Protein AF-A0A9N9AF63-F1 (afdb_monomer_lite)

Organism: NCBI:txid144538

Secondary structure (DSSP, 8-state):
--------S----------SSPEEGGGGHHHHHHHTTS-GGG--HHHHHHHHHHHTT---EE-SGGGHHHHHHHHHHHHHHHHHHTT-HHHHHHH---------TT---GGG-GGGS-SSPPP----S-----

Radius of gyration: 18.58 Å; chains: 1; bounding box: 41×54×45 Å

Structure (mmCIF, N/CA/C/O backbone):
data_AF-A0A9N9AF63-F1
#
_entry.id   AF-A0A9N9AF63-F1
#
loop_
_atom_site.group_PDB
_atom_site.id
_atom_site.type_symbol
_atom_site.label_atom_id
_atom_site.label_alt_id
_atom_site.label_comp_id
_atom_site.label_asym_id
_atom_site.label_entity_id
_atom_site.label_seq_id
_atom_site.pdbx_PDB_ins_code
_atom_site.Cartn_x
_atom_site.Cartn_y
_atom_site.Cartn_z
_atom_site.occupancy
_atom_site.B_iso_or_equiv
_atom_site.auth_seq_id
_atom_site.auth_comp_id
_atom_site.auth_asym_id
_atom_site.auth_atom_id
_atom_site.pdbx_PDB_model_num
ATOM 1 N N . MET A 1 1 ? 7.491 -43.388 -21.366 1.00 38.06 1 MET A N 1
ATOM 2 C CA . MET A 1 1 ? 7.871 -42.071 -21.903 1.00 38.06 1 MET A CA 1
ATOM 3 C C . MET A 1 1 ? 7.169 -41.080 -21.007 1.00 38.06 1 MET A C 1
ATOM 5 O O . MET A 1 1 ? 5.951 -40.981 -21.069 1.00 38.06 1 MET A O 1
ATOM 9 N N . GLU A 1 2 ? 7.911 -40.558 -20.037 1.00 39.69 2 GLU A N 1
ATOM 10 C CA . GLU A 1 2 ? 7.418 -39.566 -19.084 1.00 39.69 2 GLU A CA 1
ATOM 11 C C . GLU A 1 2 ? 7.128 -38.289 -19.874 1.00 39.69 2 GLU A C 1
ATOM 13 O O . GLU A 1 2 ? 7.981 -37.825 -20.629 1.00 39.69 2 GLU A O 1
ATOM 18 N N . LEU A 1 3 ? 5.888 -37.807 -19.796 1.00 38.69 3 LEU A N 1
ATOM 19 C CA . LEU A 1 3 ? 5.495 -36.541 -20.398 1.00 38.69 3 LEU A CA 1
ATOM 20 C C . LEU A 1 3 ? 5.889 -35.452 -19.401 1.00 38.69 3 LEU A C 1
ATOM 22 O O . LEU A 1 3 ? 5.273 -35.314 -18.343 1.00 38.69 3 LEU A O 1
ATOM 26 N N . GLU A 1 4 ? 6.972 -34.751 -19.720 1.00 47.31 4 GLU A N 1
ATOM 27 C CA . GLU A 1 4 ? 7.387 -33.533 -19.033 1.00 47.31 4 GLU A CA 1
ATOM 28 C C . GLU A 1 4 ? 6.222 -32.535 -19.061 1.00 47.31 4 GLU A C 1
ATOM 30 O O . GLU A 1 4 ? 5.642 -32.263 -20.115 1.00 47.31 4 GLU A O 1
ATOM 35 N N . HIS A 1 5 ? 5.838 -32.047 -17.881 1.00 49.53 5 HIS A N 1
ATOM 36 C CA . HIS A 1 5 ? 4.821 -31.011 -17.757 1.00 49.53 5 HIS A CA 1
ATOM 37 C C . HIS A 1 5 ? 5.445 -29.697 -18.245 1.00 49.53 5 HIS A C 1
ATOM 39 O O . HIS A 1 5 ? 6.545 -29.369 -17.792 1.00 49.53 5 HIS A O 1
ATOM 45 N N . PRO A 1 6 ? 4.804 -28.957 -19.163 1.00 43.97 6 PRO A N 1
ATOM 46 C CA . PRO A 1 6 ? 5.273 -27.631 -19.522 1.00 43.97 6 PRO A CA 1
ATOM 47 C C . PRO A 1 6 ? 5.061 -26.723 -18.310 1.00 43.97 6 PRO A C 1
ATOM 49 O O . PRO A 1 6 ? 3.926 -26.438 -17.958 1.00 43.97 6 PRO A O 1
ATOM 52 N N . ASP A 1 7 ? 6.158 -26.336 -17.663 1.00 48.19 7 ASP A N 1
ATOM 53 C CA . ASP A 1 7 ? 6.201 -25.260 -16.676 1.00 48.19 7 ASP A CA 1
ATOM 54 C C . ASP A 1 7 ? 5.858 -23.951 -17.400 1.00 48.19 7 ASP A C 1
ATOM 56 O O . ASP A 1 7 ? 6.675 -23.358 -18.109 1.00 48.19 7 ASP A O 1
ATOM 60 N N . ASP A 1 8 ? 4.594 -23.564 -17.292 1.00 51.34 8 ASP A N 1
ATOM 61 C CA . ASP A 1 8 ? 3.985 -22.353 -17.826 1.00 51.34 8 ASP A CA 1
ATOM 62 C C . ASP A 1 8 ? 4.440 -21.074 -17.092 1.00 51.34 8 ASP A C 1
ATOM 64 O O . ASP A 1 8 ? 4.004 -19.971 -17.426 1.00 51.34 8 ASP A O 1
ATOM 68 N N . GLY A 1 9 ? 5.417 -21.188 -16.183 1.00 47.34 9 GLY A N 1
ATOM 69 C CA . GLY A 1 9 ? 6.433 -20.163 -15.952 1.00 47.34 9 GLY A CA 1
ATOM 70 C C . GLY A 1 9 ? 5.983 -18.887 -15.242 1.00 47.34 9 GLY A C 1
ATOM 71 O O . GLY A 1 9 ? 6.801 -17.982 -15.091 1.00 47.34 9 GLY A O 1
ATOM 72 N N . ILE A 1 10 ? 4.733 -18.794 -14.779 1.00 45.78 10 ILE A N 1
ATOM 73 C CA . ILE A 1 10 ? 4.298 -17.788 -13.798 1.00 45.78 10 ILE A CA 1
ATOM 74 C C . ILE A 1 10 ? 3.380 -18.468 -12.782 1.00 45.78 10 ILE A C 1
ATOM 76 O O . ILE A 1 10 ? 2.158 -18.316 -12.788 1.00 45.78 10 ILE A O 1
ATOM 80 N N . ASP A 1 11 ? 3.998 -19.233 -11.888 1.00 47.16 11 ASP A N 1
ATOM 81 C CA . ASP A 1 11 ? 3.362 -19.755 -10.683 1.00 47.16 11 ASP A CA 1
ATOM 82 C C . ASP A 1 11 ? 3.203 -18.588 -9.688 1.00 47.16 11 ASP A C 1
ATOM 84 O O . ASP A 1 11 ? 4.031 -18.366 -8.801 1.00 47.16 11 ASP A O 1
ATOM 88 N N . THR A 1 12 ? 2.182 -17.743 -9.885 1.00 54.09 12 THR A N 1
ATOM 89 C CA . THR A 1 12 ? 1.860 -16.657 -8.941 1.00 54.09 12 THR A CA 1
ATOM 90 C C . THR A 1 12 ? 1.225 -17.269 -7.696 1.00 54.09 12 THR A C 1
ATOM 92 O O . THR A 1 12 ? 0.009 -17.294 -7.510 1.00 54.09 12 THR A O 1
ATOM 95 N N . PHE A 1 13 ? 2.078 -17.818 -6.836 1.00 64.62 13 PHE A N 1
ATOM 96 C CA . PHE A 1 13 ? 1.660 -18.504 -5.627 1.00 64.62 13 PHE A CA 1
ATOM 97 C C . PHE A 1 13 ? 1.346 -17.479 -4.533 1.00 64.62 13 PHE A C 1
ATOM 99 O O . PHE A 1 13 ? 2.234 -16.925 -3.878 1.00 64.62 13 PHE A O 1
ATOM 106 N N . CYS A 1 14 ? 0.057 -17.218 -4.315 1.00 70.62 14 CYS A N 1
ATOM 107 C CA . CYS A 1 14 ? -0.372 -16.467 -3.143 1.00 70.62 14 CYS A CA 1
ATOM 108 C C . CYS A 1 14 ? -0.108 -17.308 -1.884 1.00 70.62 14 CYS A C 1
ATOM 110 O O . CYS A 1 14 ? -0.708 -18.362 -1.672 1.00 70.62 14 CYS A O 1
ATOM 112 N N . THR A 1 15 ? 0.815 -16.836 -1.050 1.00 79.12 15 THR A N 1
ATOM 113 C CA . THR A 1 15 ? 1.149 -17.421 0.259 1.00 79.12 15 THR A CA 1
ATOM 114 C C . THR A 1 15 ? 0.547 -16.620 1.414 1.00 79.12 15 THR A C 1
ATOM 116 O O . THR A 1 15 ? 0.724 -16.980 2.582 1.00 79.12 15 THR A O 1
ATOM 119 N N . ALA A 1 16 ? -0.166 -15.533 1.109 1.00 78.75 16 ALA A N 1
ATOM 120 C CA . ALA A 1 16 ? -0.778 -14.669 2.097 1.00 78.75 16 ALA A CA 1
ATOM 121 C C . ALA A 1 16 ? -1.814 -15.438 2.927 1.00 78.75 16 ALA A C 1
ATOM 123 O O . ALA A 1 16 ? -2.703 -16.111 2.407 1.00 78.75 16 ALA A O 1
ATOM 124 N N . ILE A 1 17 ? -1.716 -15.313 4.251 1.00 80.25 17 ILE A N 1
ATOM 125 C CA . ILE A 1 17 ? -2.702 -15.864 5.183 1.00 80.25 17 ILE A CA 1
ATOM 126 C C . ILE A 1 17 ? -3.738 -14.769 5.452 1.00 80.25 17 ILE A C 1
ATOM 128 O O . ILE A 1 17 ? -3.376 -13.775 6.091 1.00 80.25 17 ILE A O 1
ATOM 132 N N . PRO A 1 18 ? -5.006 -14.923 5.021 1.00 79.12 18 PRO A N 1
ATOM 133 C CA . PRO A 1 18 ? -6.006 -13.873 5.161 1.00 79.12 18 PRO A CA 1
ATOM 134 C C . PRO A 1 18 ? -6.268 -13.516 6.621 1.00 79.12 18 PRO A C 1
ATOM 136 O O . PRO A 1 18 ? -6.450 -14.385 7.481 1.00 79.12 18 PRO A O 1
ATOM 139 N N . LYS A 1 19 ? -6.355 -12.219 6.899 1.00 80.38 19 LYS A N 1
ATOM 140 C CA . LYS A 1 19 ? -6.672 -11.678 8.217 1.00 80.38 19 LYS A CA 1
ATOM 141 C C . LYS A 1 19 ? -7.909 -10.793 8.123 1.00 80.38 19 LYS A C 1
ATOM 143 O O . LYS A 1 19 ? -8.076 -10.036 7.178 1.00 80.38 19 LYS A O 1
ATOM 148 N N . LYS A 1 20 ? -8.788 -10.882 9.123 1.00 77.19 20 LYS A N 1
ATOM 149 C CA . LYS A 1 20 ? -10.091 -10.192 9.094 1.00 77.19 20 LYS A CA 1
ATOM 150 C C . LYS A 1 20 ? -10.016 -8.696 9.391 1.00 77.19 20 LYS A C 1
ATOM 152 O O . LYS A 1 20 ? -10.911 -7.963 8.997 1.00 77.19 20 LYS A O 1
ATOM 157 N N . GLU A 1 21 ? -9.007 -8.259 10.135 1.00 82.00 21 GLU A N 1
ATOM 158 C CA . GLU A 1 21 ? -8.939 -6.869 10.599 1.00 82.00 21 GLU A CA 1
ATOM 159 C C . GLU A 1 21 ? -8.187 -5.995 9.591 1.00 82.00 21 GLU A C 1
ATOM 161 O O . GLU A 1 21 ? -7.232 -6.498 8.984 1.00 82.00 21 GLU A O 1
ATOM 166 N N . PRO A 1 22 ? -8.550 -4.705 9.470 1.00 85.56 22 PRO A N 1
ATOM 167 C CA . PRO A 1 22 ? -7.763 -3.732 8.722 1.00 85.56 22 PRO A CA 1
ATOM 168 C C . PRO A 1 22 ? -6.349 -3.566 9.268 1.00 85.56 22 PRO A C 1
ATOM 170 O O . PRO A 1 22 ? -6.076 -3.834 10.439 1.00 85.56 22 PRO A O 1
ATOM 173 N N . VAL A 1 23 ? -5.477 -3.000 8.437 1.00 90.19 23 VAL A N 1
ATOM 174 C CA . VAL A 1 23 ? -4.270 -2.330 8.932 1.00 90.19 23 VAL A CA 1
ATOM 175 C C . VAL A 1 23 ? -4.644 -0.941 9.436 1.00 90.19 23 VAL A C 1
ATOM 177 O O . VAL A 1 23 ? -5.232 -0.157 8.699 1.00 90.19 23 VAL A O 1
ATOM 180 N N . GLU A 1 24 ? -4.289 -0.612 10.675 1.00 91.12 24 GLU A N 1
ATOM 181 C CA . GLU A 1 24 ? -4.393 0.760 11.180 1.00 91.12 24 GLU A CA 1
ATOM 182 C C . GLU A 1 24 ? -3.448 1.676 10.390 1.00 91.12 24 GLU A C 1
ATOM 184 O O . GLU A 1 24 ? -2.229 1.485 10.414 1.00 91.12 24 GLU A O 1
ATOM 189 N N . GLY A 1 25 ? -3.990 2.684 9.701 1.00 89.81 25 GLY A N 1
ATOM 190 C CA . GLY A 1 25 ? -3.217 3.572 8.833 1.00 89.81 25 GLY A CA 1
ATOM 191 C C . GLY A 1 25 ? -2.020 4.221 9.525 1.00 89.81 25 GLY A C 1
ATOM 192 O O . GLY A 1 25 ? -0.951 4.295 8.925 1.00 89.81 25 GLY A O 1
ATOM 193 N N . LYS A 1 26 ? -2.119 4.590 10.810 1.00 93.06 26 LYS A N 1
ATOM 194 C CA . LYS A 1 26 ? -0.996 5.189 11.560 1.00 93.06 26 LYS A CA 1
ATOM 195 C C . LYS A 1 26 ? 0.253 4.301 11.626 1.00 93.06 26 LYS A C 1
ATOM 197 O O . LYS A 1 26 ? 1.360 4.825 11.724 1.00 93.06 26 LYS A O 1
ATOM 202 N N . LEU A 1 27 ? 0.100 2.976 11.525 1.00 96.50 27 LEU A N 1
ATOM 203 C CA . LEU A 1 27 ? 1.224 2.031 11.513 1.00 96.50 27 LEU A CA 1
ATOM 204 C C . LEU A 1 27 ? 2.038 2.102 10.215 1.00 96.50 27 LEU A C 1
ATOM 206 O O . LEU A 1 27 ? 3.198 1.698 10.201 1.00 96.50 27 LEU A O 1
ATOM 210 N N . LEU A 1 28 ? 1.454 2.631 9.138 1.00 94.56 28 LEU A N 1
ATOM 211 C CA . LEU A 1 28 ? 2.101 2.754 7.832 1.00 94.56 28 LEU A CA 1
ATOM 212 C C . LEU A 1 28 ? 3.009 3.985 7.735 1.00 94.56 28 LEU A C 1
ATOM 214 O O . LEU A 1 28 ? 3.893 4.022 6.884 1.00 94.56 28 LEU A O 1
ATOM 218 N N . LEU A 1 29 ? 2.831 4.979 8.611 1.00 93.38 29 LEU A N 1
ATOM 219 C CA . LEU A 1 29 ? 3.479 6.285 8.481 1.00 93.38 29 LEU A CA 1
ATOM 220 C C . LEU A 1 29 ? 5.012 6.205 8.501 1.00 93.38 29 LEU A C 1
ATOM 222 O O . LEU A 1 29 ? 5.672 6.731 7.608 1.00 93.38 29 LEU A O 1
ATOM 226 N N . GLU A 1 30 ? 5.590 5.538 9.499 1.00 95.62 30 GLU A N 1
ATOM 227 C CA . GLU A 1 30 ? 7.047 5.404 9.617 1.00 95.62 30 GLU A CA 1
ATOM 228 C C . GLU A 1 30 ? 7.667 4.506 8.528 1.00 95.62 30 GLU A C 1
ATOM 230 O O . GLU A 1 30 ? 8.655 4.926 7.918 1.00 95.62 30 GLU A O 1
ATOM 235 N N . PRO A 1 31 ? 7.106 3.320 8.206 1.00 96.19 31 PRO A N 1
ATOM 236 C CA . PRO A 1 31 ? 7.554 2.526 7.061 1.00 96.19 31 PRO A CA 1
ATOM 237 C C . PRO A 1 31 ? 7.565 3.312 5.747 1.00 96.19 31 PRO A C 1
ATOM 239 O O . PRO A 1 31 ? 8.578 3.316 5.051 1.00 96.19 31 PRO A O 1
ATOM 242 N N . VAL A 1 32 ? 6.484 4.040 5.446 1.00 92.62 32 VAL A N 1
ATOM 243 C CA . VAL A 1 32 ? 6.388 4.862 4.233 1.00 92.62 32 VAL A CA 1
ATOM 244 C C . VAL A 1 32 ? 7.427 5.979 4.253 1.00 92.62 32 VAL A C 1
ATOM 246 O O . VAL A 1 32 ? 8.165 6.136 3.287 1.00 92.62 32 VAL A O 1
ATOM 249 N N . ARG A 1 33 ? 7.562 6.720 5.362 1.00 92.50 33 ARG A N 1
ATOM 250 C CA . ARG A 1 33 ? 8.564 7.793 5.486 1.00 92.50 33 ARG A CA 1
ATOM 251 C C . ARG A 1 33 ? 9.983 7.295 5.250 1.00 92.50 33 ARG A C 1
ATOM 253 O O . ARG A 1 33 ? 10.772 8.005 4.630 1.00 92.50 33 ARG A O 1
ATOM 260 N N . ASN A 1 34 ? 10.321 6.112 5.757 1.00 91.38 34 ASN A N 1
ATOM 261 C CA . ASN A 1 34 ? 11.640 5.525 5.552 1.00 91.38 34 ASN A CA 1
ATOM 262 C C . ASN A 1 34 ? 11.843 5.097 4.095 1.00 91.38 34 ASN A C 1
ATOM 264 O O . ASN A 1 34 ? 12.878 5.430 3.519 1.00 91.38 34 ASN A O 1
ATOM 268 N N . LEU A 1 35 ? 10.842 4.458 3.484 1.00 91.75 35 LEU A N 1
ATOM 269 C CA . LEU A 1 35 ? 10.878 4.040 2.083 1.00 91.75 35 LEU A CA 1
ATOM 270 C C . LEU A 1 35 ? 11.000 5.242 1.126 1.00 91.75 35 LEU A C 1
ATOM 272 O O . LEU A 1 35 ? 11.828 5.237 0.217 1.00 91.75 35 LEU A O 1
ATOM 276 N N . SER A 1 36 ? 10.266 6.330 1.389 1.00 90.94 36 SER A N 1
ATOM 277 C CA . SER A 1 36 ? 10.284 7.565 0.589 1.00 90.94 36 SER A CA 1
ATOM 278 C C . SER A 1 36 ? 11.605 8.343 0.640 1.00 90.94 36 SER A C 1
ATOM 280 O O . SER A 1 36 ? 11.793 9.269 -0.149 1.00 90.94 36 SER A O 1
ATOM 282 N N . ARG A 1 37 ? 12.549 7.997 1.529 1.00 92.25 37 ARG A N 1
ATOM 283 C CA . ARG A 1 37 ? 13.912 8.574 1.499 1.00 92.25 37 ARG A CA 1
ATOM 284 C C . ARG A 1 37 ? 14.715 8.095 0.292 1.00 92.25 37 ARG A C 1
ATOM 286 O O . ARG A 1 37 ? 15.732 8.704 -0.042 1.00 92.25 37 ARG A O 1
ATOM 293 N N . LYS A 1 38 ? 14.274 7.009 -0.344 1.00 90.75 38 LYS A N 1
ATOM 294 C CA . LYS A 1 38 ? 14.910 6.378 -1.494 1.00 90.75 38 LYS A CA 1
ATOM 295 C C . LYS A 1 38 ? 13.962 6.462 -2.699 1.00 90.75 38 LYS A C 1
ATOM 297 O O . LYS A 1 38 ? 12.779 6.162 -2.550 1.00 90.75 38 LYS A O 1
ATOM 302 N N . PRO A 1 39 ? 14.441 6.852 -3.894 1.00 92.88 39 PRO A N 1
ATOM 303 C CA . PRO A 1 39 ? 13.627 6.794 -5.107 1.00 92.88 39 PRO A CA 1
ATOM 304 C C . PRO A 1 39 ? 13.139 5.368 -5.391 1.00 92.88 39 PRO A C 1
ATOM 306 O O . PRO A 1 39 ? 13.918 4.428 -5.233 1.00 92.88 39 PRO A O 1
ATOM 309 N N . SER A 1 40 ? 11.908 5.219 -5.891 1.00 92.19 40 SER A N 1
ATOM 310 C CA . SER A 1 40 ? 11.266 3.914 -6.134 1.00 92.19 40 SER A CA 1
ATOM 311 C C . SER A 1 40 ? 12.064 2.978 -7.034 1.00 92.19 40 SER A C 1
ATOM 313 O O . SER A 1 40 ? 12.194 1.791 -6.756 1.00 92.19 40 SER A O 1
ATOM 315 N N . LYS A 1 41 ? 12.730 3.531 -8.052 1.00 92.50 41 LYS A N 1
ATOM 316 C CA . LYS A 1 41 ? 13.643 2.792 -8.944 1.00 92.50 41 LYS A CA 1
ATOM 317 C C . LYS A 1 41 ? 14.834 2.116 -8.248 1.00 92.50 41 LYS A C 1
ATOM 319 O O . LYS A 1 41 ? 15.581 1.400 -8.906 1.00 92.50 41 LYS A O 1
ATOM 324 N N . HIS A 1 42 ? 15.082 2.439 -6.983 1.00 94.75 42 HIS A N 1
ATOM 325 C CA . HIS A 1 42 ? 16.173 1.893 -6.190 1.00 94.75 42 HIS A CA 1
ATOM 326 C C . HIS A 1 42 ? 15.678 1.074 -5.003 1.00 94.75 42 HIS A C 1
ATOM 328 O O . HIS A 1 42 ? 16.512 0.677 -4.203 1.00 94.75 42 HIS A O 1
ATOM 334 N N . TRP A 1 43 ? 14.373 0.881 -4.816 1.00 95.12 43 TRP A N 1
ATOM 335 C CA . TRP A 1 43 ? 13.890 0.046 -3.722 1.00 95.12 43 TRP A CA 1
ATOM 336 C C . TRP A 1 43 ? 14.372 -1.397 -3.876 1.00 95.12 43 TRP A C 1
ATOM 338 O O . TRP A 1 43 ? 14.419 -1.927 -4.982 1.00 95.12 43 TRP A O 1
ATOM 348 N N . GLU A 1 44 ? 14.726 -2.005 -2.752 1.00 95.31 44 GLU A N 1
ATOM 349 C CA . GLU A 1 44 ? 15.066 -3.423 -2.634 1.00 95.31 44 GLU A CA 1
ATOM 350 C C . GLU A 1 44 ? 14.045 -4.111 -1.719 1.00 95.31 44 GLU A C 1
ATOM 352 O O . GLU A 1 44 ? 13.385 -3.439 -0.922 1.00 95.31 44 GLU A O 1
ATOM 357 N N . ASP A 1 45 ? 13.953 -5.441 -1.761 1.00 94.31 45 ASP A N 1
ATOM 358 C CA . ASP A 1 45 ? 12.984 -6.211 -0.963 1.00 94.31 45 ASP A CA 1
ATOM 359 C C . ASP A 1 45 ? 13.005 -5.826 0.529 1.00 94.31 45 ASP A C 1
ATOM 361 O O . ASP A 1 45 ? 11.957 -5.656 1.159 1.00 94.31 45 ASP A O 1
ATOM 365 N N . ASP A 1 46 ? 14.203 -5.633 1.089 1.00 95.19 46 ASP A N 1
ATOM 366 C CA . ASP A 1 46 ? 14.410 -5.251 2.490 1.00 95.19 46 ASP A CA 1
ATOM 367 C C . ASP A 1 46 ? 13.843 -3.863 2.825 1.00 95.19 46 ASP A C 1
ATOM 369 O O . ASP A 1 46 ? 13.387 -3.643 3.952 1.00 95.19 46 ASP A O 1
ATOM 373 N N . ASP A 1 47 ? 13.825 -2.941 1.856 1.00 94.25 47 ASP A N 1
ATOM 374 C CA . ASP A 1 47 ? 13.236 -1.612 2.027 1.00 94.25 47 ASP A CA 1
ATOM 375 C C . ASP A 1 47 ? 11.702 -1.710 2.138 1.00 94.25 47 ASP A C 1
ATOM 377 O O . ASP A 1 47 ? 11.088 -0.995 2.935 1.00 94.25 47 ASP A O 1
ATOM 381 N N . LEU A 1 48 ? 11.073 -2.613 1.370 1.00 93.62 48 LEU A N 1
ATOM 382 C CA . LEU A 1 48 ? 9.619 -2.811 1.376 1.00 93.62 48 LEU A CA 1
ATOM 383 C C . LEU A 1 48 ? 9.144 -3.713 2.517 1.00 93.62 48 LEU A C 1
ATOM 385 O O . LEU A 1 48 ? 8.002 -3.587 2.964 1.00 93.62 48 LEU A O 1
ATOM 389 N N . MET A 1 49 ? 9.989 -4.616 3.010 1.00 94.44 49 MET A N 1
ATOM 390 C CA . MET A 1 49 ? 9.600 -5.659 3.959 1.00 94.44 49 MET A CA 1
ATOM 391 C C . MET A 1 49 ? 8.861 -5.153 5.219 1.00 94.44 49 MET A C 1
ATOM 393 O O . MET A 1 49 ? 7.911 -5.816 5.651 1.00 94.44 49 MET A O 1
ATOM 397 N N . PRO A 1 50 ? 9.211 -3.999 5.828 1.00 95.75 50 PRO A N 1
ATOM 398 C CA . PRO A 1 50 ? 8.433 -3.429 6.930 1.00 95.75 50 PRO A CA 1
ATOM 399 C C . PRO A 1 50 ? 6.976 -3.130 6.554 1.00 95.75 50 PRO A C 1
ATOM 401 O O . PRO A 1 50 ? 6.074 -3.364 7.356 1.00 95.75 50 PRO A O 1
ATOM 404 N N . LEU A 1 51 ? 6.744 -2.649 5.332 1.00 94.00 51 LEU A N 1
ATOM 405 C CA . LEU A 1 51 ? 5.420 -2.332 4.804 1.00 94.00 51 LEU A CA 1
ATOM 406 C C . LEU A 1 51 ? 4.662 -3.606 4.405 1.00 94.00 51 LEU A C 1
ATOM 408 O O . LEU A 1 51 ? 3.515 -3.797 4.804 1.00 94.00 51 LEU A O 1
ATOM 412 N N . VAL A 1 52 ? 5.339 -4.528 3.716 1.00 92.38 52 VAL A N 1
ATOM 413 C CA . VAL A 1 52 ? 4.807 -5.841 3.309 1.00 92.38 52 VAL A CA 1
ATOM 414 C C . VAL A 1 52 ? 4.277 -6.616 4.516 1.00 92.38 52 VAL A C 1
ATOM 416 O O . VAL A 1 52 ? 3.160 -7.121 4.485 1.00 92.38 52 VAL A O 1
ATOM 419 N N . LYS A 1 53 ? 5.027 -6.662 5.624 1.00 92.88 53 LYS A N 1
ATOM 420 C CA . LYS A 1 53 ? 4.613 -7.368 6.851 1.00 92.88 53 LYS A CA 1
ATOM 421 C C . LYS A 1 53 ? 3.328 -6.814 7.466 1.00 92.88 53 LYS A C 1
ATOM 423 O O . LYS A 1 53 ? 2.552 -7.585 8.035 1.00 92.88 53 LYS A O 1
ATOM 428 N N . LEU A 1 54 ? 3.114 -5.501 7.374 1.00 93.56 54 LEU A N 1
ATOM 429 C CA . LEU A 1 54 ? 1.887 -4.865 7.854 1.00 93.56 54 LEU A CA 1
ATOM 430 C C . LEU A 1 54 ? 0.702 -5.231 6.960 1.00 93.56 54 LEU A C 1
ATOM 432 O O . LEU A 1 54 ? -0.358 -5.571 7.481 1.00 93.56 54 LEU A O 1
ATOM 436 N N . LEU A 1 55 ? 0.906 -5.212 5.642 1.00 91.19 55 LEU A N 1
ATOM 437 C CA . LEU A 1 55 ? -0.125 -5.466 4.632 1.00 91.19 55 LEU A CA 1
ATOM 438 C C . LEU A 1 55 ? -0.421 -6.958 4.412 1.00 91.19 55 LEU A C 1
ATOM 440 O O . LEU A 1 55 ? -1.479 -7.293 3.893 1.00 91.19 55 LEU A O 1
ATOM 444 N N . ALA A 1 56 ? 0.471 -7.856 4.835 1.00 89.62 56 ALA A N 1
ATOM 445 C CA . ALA A 1 56 ? 0.391 -9.289 4.571 1.00 89.62 56 ALA A CA 1
ATOM 446 C C . ALA A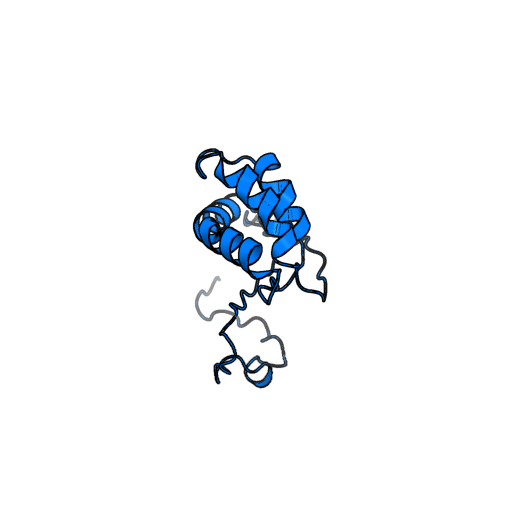 1 56 ? -0.963 -9.908 4.961 1.00 89.62 56 ALA A C 1
ATOM 448 O O . ALA A 1 56 ? -1.280 -10.029 6.161 1.00 89.62 56 ALA A O 1
ATOM 449 N N . GLY A 1 57 ? -1.725 -10.313 3.937 1.00 80.19 57 GLY A N 1
ATOM 450 C CA . GLY A 1 57 ? -3.041 -10.940 4.039 1.00 80.19 57 GLY A CA 1
ATOM 451 C C . GLY A 1 57 ? -4.144 -10.020 4.564 1.00 80.19 57 GLY A C 1
ATOM 452 O O . GLY A 1 57 ? -5.160 -10.516 5.056 1.00 80.19 57 GLY A O 1
ATOM 453 N N . ARG A 1 58 ? -3.947 -8.697 4.552 1.00 82.44 58 ARG A N 1
ATOM 454 C CA . ARG A 1 58 ? -4.894 -7.721 5.105 1.00 82.44 58 ARG A CA 1
ATOM 455 C C . ARG A 1 58 ? -5.729 -7.090 3.983 1.00 82.44 58 ARG A C 1
ATOM 457 O O . ARG A 1 58 ? -5.160 -6.519 3.062 1.00 82.44 58 ARG A O 1
ATOM 464 N N . PRO A 1 59 ? -7.068 -7.109 4.094 1.00 72.75 59 PRO A N 1
ATOM 465 C CA . PRO A 1 59 ? -7.947 -6.746 2.987 1.00 72.75 59 PRO A CA 1
ATOM 466 C C . PRO A 1 59 ? -8.069 -5.237 2.747 1.00 72.75 59 PRO A C 1
ATOM 468 O O . PRO A 1 59 ? -8.428 -4.842 1.646 1.00 72.75 59 PRO A O 1
ATOM 471 N N . TYR A 1 60 ? -7.827 -4.394 3.757 1.00 79.88 60 TYR A N 1
ATOM 472 C CA . TYR A 1 60 ? -7.949 -2.935 3.650 1.00 79.88 60 TYR A CA 1
ATOM 473 C C . TYR A 1 60 ? -7.144 -2.204 4.738 1.00 79.88 60 TYR A C 1
ATOM 475 O O . TYR A 1 60 ? -6.741 -2.787 5.750 1.00 79.88 60 TYR A O 1
ATOM 483 N N . ILE A 1 61 ? -6.928 -0.904 4.524 1.00 85.25 61 ILE A N 1
ATOM 484 C CA . ILE A 1 61 ? -6.284 0.026 5.462 1.00 85.25 61 ILE A CA 1
ATOM 485 C C . ILE A 1 61 ? -7.376 0.907 6.085 1.00 85.25 61 ILE A C 1
ATOM 487 O O . ILE A 1 61 ? -8.168 1.507 5.363 1.00 85.25 61 ILE A O 1
ATOM 491 N N . ASP A 1 62 ? -7.432 0.999 7.415 1.00 85.62 62 ASP A N 1
ATOM 492 C CA . ASP A 1 62 ? -8.291 1.962 8.111 1.00 85.62 62 ASP A CA 1
ATOM 493 C C . ASP A 1 62 ? -7.642 3.346 8.056 1.00 85.62 62 ASP A C 1
ATOM 495 O O . ASP A 1 62 ? -6.558 3.535 8.602 1.00 85.62 62 ASP A O 1
ATOM 499 N N . GLY A 1 63 ? -8.292 4.301 7.393 1.00 86.25 63 GLY A N 1
ATOM 500 C CA . GLY A 1 63 ? -7.834 5.688 7.276 1.00 86.25 63 GLY A CA 1
ATOM 501 C C . GLY A 1 63 ? -8.578 6.684 8.166 1.00 86.25 63 GLY A C 1
ATOM 502 O O . GLY A 1 63 ? -8.400 7.885 7.994 1.00 86.25 63 GLY A O 1
ATOM 503 N N . ARG A 1 64 ? -9.435 6.238 9.090 1.00 86.31 64 ARG A N 1
ATOM 504 C CA . ARG A 1 64 ? -10.277 7.147 9.887 1.00 86.31 64 ARG A CA 1
ATOM 505 C C . ARG A 1 64 ? -9.512 7.749 11.065 1.00 86.31 64 ARG A C 1
ATOM 507 O O . ARG A 1 64 ? -8.729 7.065 11.722 1.00 86.31 64 ARG A O 1
ATOM 514 N N . GLY A 1 65 ? -9.812 9.005 11.397 1.00 90.00 65 GLY A N 1
ATOM 515 C CA . GLY A 1 65 ? -9.317 9.655 12.615 1.00 90.00 65 GLY A CA 1
ATOM 516 C C . GLY A 1 65 ? -7.790 9.775 12.660 1.00 90.00 65 GLY A C 1
ATOM 517 O O . GLY A 1 65 ? -7.181 10.316 11.739 1.00 90.00 65 GLY A O 1
ATOM 518 N N . ASP A 1 66 ? -7.171 9.262 13.727 1.00 91.19 66 ASP A N 1
ATOM 519 C CA . ASP A 1 66 ? -5.711 9.257 13.921 1.00 91.19 66 ASP A CA 1
ATOM 520 C C . ASP A 1 66 ? -4.963 8.401 12.884 1.00 91.19 66 ASP A C 1
ATOM 522 O O . ASP A 1 66 ? -3.751 8.541 12.729 1.00 91.19 66 ASP A O 1
ATOM 526 N N . ASN A 1 67 ? -5.671 7.556 12.130 1.00 87.44 67 ASN A N 1
ATOM 527 C CA . ASN A 1 67 ? -5.082 6.733 11.079 1.00 87.44 67 ASN A CA 1
ATOM 528 C C . ASN A 1 67 ? -4.932 7.435 9.721 1.00 87.44 67 ASN A C 1
ATOM 530 O O . ASN A 1 67 ? -4.231 6.914 8.847 1.00 87.44 67 ASN A O 1
ATOM 534 N N . TYR A 1 68 ? -5.563 8.599 9.535 1.00 85.56 68 TYR A N 1
ATOM 535 C CA . TYR A 1 68 ? -5.626 9.285 8.242 1.00 85.56 68 TYR A CA 1
ATOM 536 C C . TYR A 1 68 ? -4.244 9.592 7.662 1.00 85.56 68 TYR A C 1
ATOM 538 O O . TYR A 1 68 ? -3.997 9.330 6.486 1.00 85.56 68 TYR A O 1
ATOM 546 N N . GLU A 1 69 ? -3.322 10.110 8.480 1.00 87.19 69 GLU A N 1
ATOM 547 C CA . GLU A 1 69 ? -2.006 10.542 7.997 1.00 87.19 69 GLU A CA 1
ATOM 548 C C . GLU A 1 69 ? -1.223 9.380 7.374 1.00 87.19 69 GLU A C 1
ATOM 550 O O . GLU A 1 69 ? -0.694 9.513 6.272 1.00 87.19 69 GLU A O 1
ATOM 555 N N . GLY A 1 70 ? -1.179 8.227 8.044 1.00 86.88 70 GLY A N 1
ATOM 556 C CA . GLY A 1 70 ? -0.428 7.078 7.546 1.00 86.88 70 GLY A CA 1
ATOM 557 C C . GLY A 1 70 ? -1.115 6.359 6.380 1.00 86.88 70 GLY A C 1
ATOM 558 O O . GLY A 1 70 ? -0.430 5.931 5.451 1.00 86.88 70 GLY A O 1
ATOM 559 N N . ALA A 1 71 ? -2.452 6.311 6.350 1.00 87.62 71 ALA A N 1
ATOM 560 C CA . ALA A 1 71 ? -3.190 5.807 5.188 1.00 87.62 71 ALA A CA 1
ATOM 561 C C . ALA A 1 71 ? -2.970 6.693 3.948 1.00 87.62 71 ALA A C 1
ATOM 563 O O . ALA A 1 71 ? -2.704 6.190 2.856 1.00 87.62 71 ALA A O 1
ATOM 564 N N . ASN A 1 72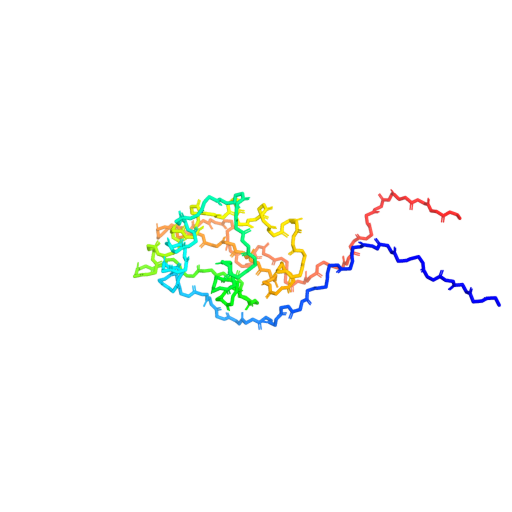 ? -3.008 8.017 4.122 1.00 86.00 72 ASN A N 1
ATOM 565 C CA . ASN A 1 72 ? -2.732 8.969 3.051 1.00 86.00 72 ASN A CA 1
ATOM 566 C C . ASN A 1 72 ? -1.267 8.907 2.590 1.00 86.00 72 ASN A C 1
ATOM 568 O O . ASN A 1 72 ? -1.005 8.976 1.392 1.00 86.00 72 ASN A O 1
ATOM 572 N N . ALA A 1 73 ? -0.316 8.723 3.512 1.00 87.75 73 ALA A N 1
ATOM 573 C CA . ALA A 1 73 ? 1.089 8.526 3.165 1.00 87.75 73 ALA A CA 1
ATOM 574 C C . ALA A 1 73 ? 1.278 7.285 2.278 1.00 87.75 73 ALA A C 1
ATOM 576 O O . ALA A 1 73 ? 1.948 7.367 1.251 1.00 87.75 73 ALA A O 1
ATOM 577 N N . PHE A 1 74 ? 0.644 6.159 2.622 1.00 90.44 74 PHE A N 1
ATOM 578 C CA . PHE A 1 74 ? 0.680 4.964 1.776 1.00 90.44 74 PHE A CA 1
ATOM 579 C C . PHE A 1 74 ? 0.065 5.221 0.392 1.00 90.44 74 PHE A C 1
ATOM 581 O O . PHE A 1 74 ? 0.660 4.859 -0.619 1.00 90.44 74 PHE A O 1
ATOM 588 N N . ASN A 1 75 ? -1.072 5.919 0.327 1.00 86.62 75 ASN A N 1
ATOM 589 C CA . ASN A 1 75 ? -1.713 6.266 -0.944 1.00 86.62 75 ASN A CA 1
ATOM 590 C C . ASN A 1 75 ? -0.817 7.117 -1.868 1.00 86.62 75 ASN A C 1
ATOM 592 O O . ASN A 1 75 ? -0.942 7.038 -3.084 1.00 86.62 75 ASN A O 1
ATOM 596 N N . MET A 1 76 ? 0.106 7.915 -1.321 1.00 85.81 76 MET A N 1
ATOM 597 C CA . MET A 1 76 ? 1.054 8.686 -2.137 1.00 85.81 76 MET A CA 1
ATOM 598 C C . MET A 1 76 ? 2.114 7.818 -2.822 1.00 85.81 76 MET A C 1
ATOM 600 O O . MET A 1 76 ? 2.620 8.214 -3.869 1.00 85.81 76 MET A O 1
ATOM 604 N N . ILE A 1 77 ? 2.459 6.665 -2.243 1.00 86.81 77 ILE A N 1
ATOM 605 C CA . ILE A 1 77 ? 3.477 5.756 -2.787 1.00 86.81 77 ILE A CA 1
ATOM 606 C C . ILE A 1 77 ? 2.879 4.541 -3.502 1.00 86.81 77 ILE A C 1
ATOM 608 O O . ILE A 1 77 ? 3.633 3.764 -4.082 1.00 86.81 77 ILE A O 1
ATOM 612 N N . SER A 1 78 ? 1.555 4.353 -3.460 1.00 88.81 78 SER A N 1
ATOM 613 C CA . SER A 1 78 ? 0.909 3.157 -4.007 1.00 88.81 78 SER A CA 1
ATOM 614 C C . SER A 1 78 ? 1.205 2.910 -5.491 1.00 88.81 78 SER A C 1
ATOM 616 O O . SER A 1 78 ? 1.475 1.759 -5.811 1.00 88.81 78 SER A O 1
ATOM 618 N N . PRO A 1 79 ? 1.300 3.915 -6.392 1.00 87.62 79 PRO A N 1
ATOM 619 C CA . PRO A 1 79 ? 1.620 3.632 -7.793 1.00 87.62 79 PRO A CA 1
ATOM 620 C C . PRO A 1 79 ? 3.028 3.050 -7.976 1.00 87.62 79 PRO A C 1
ATOM 622 O O . PRO A 1 79 ? 3.236 2.153 -8.788 1.00 87.62 79 PRO A O 1
ATOM 625 N N . ASP A 1 80 ? 3.998 3.555 -7.210 1.00 90.75 80 ASP A N 1
ATOM 626 C CA . ASP A 1 80 ? 5.368 3.042 -7.212 1.00 90.75 80 ASP A CA 1
ATOM 627 C C . ASP A 1 80 ? 5.448 1.658 -6.548 1.00 90.75 80 ASP A C 1
ATOM 629 O O . ASP A 1 80 ? 6.200 0.794 -6.996 1.00 90.75 80 ASP A O 1
ATOM 633 N N . PHE A 1 81 ? 4.668 1.446 -5.485 1.00 91.19 81 PHE A N 1
ATOM 634 C CA . PHE A 1 81 ? 4.568 0.173 -4.773 1.00 91.19 81 PHE A CA 1
ATOM 635 C C . PHE A 1 81 ? 3.969 -0.916 -5.667 1.00 91.19 81 PHE A C 1
ATOM 637 O O . PHE A 1 81 ? 4.570 -1.977 -5.806 1.00 91.19 81 PHE A O 1
ATOM 644 N N . ASP A 1 82 ? 2.864 -0.633 -6.353 1.00 88.00 82 ASP A N 1
ATOM 645 C CA . ASP A 1 82 ? 2.225 -1.562 -7.288 1.00 88.00 82 ASP A CA 1
ATOM 646 C C . ASP A 1 82 ? 3.165 -1.895 -8.459 1.00 88.00 82 ASP A C 1
ATOM 648 O O . ASP A 1 82 ? 3.373 -3.065 -8.780 1.00 88.00 82 ASP A O 1
ATOM 652 N N . ALA A 1 83 ? 3.845 -0.889 -9.022 1.00 88.81 83 ALA A N 1
ATOM 653 C CA . ALA A 1 83 ? 4.837 -1.095 -10.080 1.00 88.81 83 ALA A CA 1
ATOM 654 C C . ALA A 1 83 ? 6.054 -1.927 -9.629 1.00 88.81 83 ALA A C 1
ATOM 656 O O . ALA A 1 83 ? 6.720 -2.555 -10.462 1.00 88.81 83 ALA A O 1
ATOM 657 N N . TYR A 1 84 ? 6.377 -1.910 -8.332 1.00 90.75 84 TYR A N 1
ATOM 658 C CA . TYR A 1 84 ? 7.376 -2.797 -7.747 1.00 90.75 84 TYR A CA 1
ATOM 659 C C . TYR A 1 84 ? 6.842 -4.230 -7.669 1.00 90.75 84 TYR A C 1
ATOM 661 O O . TYR A 1 84 ? 7.501 -5.148 -8.158 1.00 90.75 84 TYR A O 1
ATOM 669 N N . LEU A 1 85 ? 5.640 -4.423 -7.116 1.00 88.06 85 LEU A N 1
ATOM 670 C CA . LEU A 1 85 ? 5.013 -5.740 -6.962 1.00 88.06 85 LEU A CA 1
ATOM 671 C C . LEU A 1 85 ? 4.808 -6.466 -8.296 1.00 88.06 85 LEU A C 1
ATOM 673 O O . LEU A 1 85 ? 5.012 -7.675 -8.351 1.00 88.06 85 LEU A O 1
ATOM 677 N N . ASP A 1 86 ? 4.494 -5.740 -9.371 1.00 84.50 86 ASP A N 1
ATOM 678 C CA . ASP A 1 86 ? 4.345 -6.289 -10.729 1.00 84.50 86 ASP A CA 1
ATOM 679 C C . ASP A 1 86 ? 5.605 -6.994 -11.262 1.00 84.50 86 ASP A C 1
ATOM 681 O O . ASP A 1 86 ? 5.536 -7.734 -12.241 1.00 84.50 86 ASP A O 1
ATOM 685 N N . LYS A 1 87 ? 6.768 -6.745 -10.651 1.00 86.69 87 LYS A N 1
ATOM 686 C CA . LYS A 1 87 ? 8.055 -7.347 -11.033 1.00 86.69 87 LYS A CA 1
ATOM 687 C C . LYS A 1 87 ? 8.607 -8.310 -9.979 1.00 86.69 87 LYS A C 1
ATOM 689 O O . LYS A 1 87 ? 9.666 -8.889 -10.208 1.00 86.69 87 LYS A O 1
ATOM 694 N N . HIS A 1 88 ? 7.939 -8.442 -8.832 1.00 87.75 88 HIS A N 1
ATOM 695 C CA . HIS A 1 88 ? 8.430 -9.164 -7.655 1.00 87.75 88 HIS A CA 1
ATOM 696 C C . HIS A 1 88 ? 7.319 -10.062 -7.094 1.00 87.75 88 HIS A C 1
ATOM 698 O O . HIS A 1 88 ? 6.762 -9.808 -6.020 1.00 87.75 88 HIS A O 1
ATOM 704 N N . ASP A 1 89 ? 7.001 -11.129 -7.831 1.00 82.19 89 ASP A N 1
ATOM 705 C CA . ASP A 1 89 ? 5.916 -12.063 -7.504 1.00 82.19 89 ASP A CA 1
ATOM 706 C C . ASP A 1 89 ? 6.057 -12.685 -6.108 1.00 82.19 89 ASP A C 1
ATOM 708 O O . ASP A 1 89 ? 5.059 -12.904 -5.419 1.00 82.19 89 ASP A O 1
ATOM 712 N N . HIS A 1 90 ? 7.287 -12.905 -5.634 1.00 84.19 90 HIS A N 1
ATOM 713 C CA . HIS A 1 90 ? 7.552 -13.435 -4.293 1.00 84.19 90 HIS A CA 1
ATOM 714 C C . HIS A 1 90 ? 7.155 -12.466 -3.175 1.00 84.19 90 HIS A C 1
ATOM 716 O O . HIS A 1 90 ? 6.731 -12.918 -2.115 1.00 84.19 90 HIS A O 1
ATOM 722 N N . ILE A 1 91 ? 7.257 -11.150 -3.395 1.00 87.88 91 ILE A N 1
ATOM 723 C CA . ILE A 1 91 ? 6.771 -10.136 -2.448 1.00 87.88 91 ILE A CA 1
ATOM 724 C C . ILE A 1 91 ? 5.260 -9.983 -2.577 1.00 87.88 91 ILE A C 1
ATOM 726 O O . ILE A 1 91 ? 4.550 -9.969 -1.570 1.00 87.88 91 ILE A O 1
ATOM 730 N N . ARG A 1 92 ? 4.757 -9.912 -3.812 1.00 85.94 92 ARG A N 1
ATOM 731 C CA . ARG A 1 92 ? 3.323 -9.811 -4.102 1.00 85.94 92 ARG A CA 1
ATOM 732 C C . ARG A 1 92 ? 2.535 -10.952 -3.458 1.00 85.94 92 ARG A C 1
ATOM 734 O O . ARG A 1 92 ? 1.515 -10.704 -2.814 1.00 85.94 92 ARG A O 1
ATOM 741 N N . GLY A 1 93 ? 3.042 -12.180 -3.557 1.00 83.12 93 GLY A N 1
ATOM 742 C CA . GLY A 1 93 ? 2.419 -13.373 -2.990 1.00 83.12 93 GLY A CA 1
ATOM 743 C C . GLY A 1 93 ? 2.268 -13.344 -1.465 1.00 83.12 93 GLY A C 1
ATOM 744 O O . GLY A 1 93 ? 1.420 -14.063 -0.943 1.00 83.12 93 GLY A O 1
ATOM 745 N N . LEU A 1 94 ? 3.032 -12.512 -0.743 1.00 85.12 94 LEU A N 1
ATOM 746 C CA . LEU A 1 94 ? 2.901 -12.339 0.713 1.00 85.12 94 LEU A CA 1
ATOM 747 C C . LEU A 1 94 ? 1.721 -11.436 1.101 1.00 85.12 94 LEU A C 1
ATOM 749 O O . LEU A 1 94 ? 1.265 -11.478 2.248 1.00 85.12 94 LEU A O 1
ATOM 753 N N . ILE A 1 95 ? 1.267 -10.587 0.178 1.00 82.06 95 ILE A N 1
ATOM 754 C CA . ILE A 1 95 ? 0.320 -9.503 0.454 1.00 82.06 95 ILE A CA 1
ATOM 755 C C . ILE A 1 95 ? -1.112 -9.883 0.078 1.00 82.06 95 ILE A C 1
ATOM 757 O O . ILE A 1 95 ? -2.011 -9.642 0.881 1.00 82.06 95 ILE A O 1
ATOM 761 N N . ASP A 1 96 ? -1.305 -10.442 -1.117 1.00 65.75 96 ASP A N 1
ATOM 762 C CA . ASP A 1 96 ? -2.580 -10.445 -1.855 1.00 65.75 96 ASP A CA 1
ATOM 763 C C . ASP A 1 96 ? -3.794 -10.958 -1.032 1.00 65.75 96 ASP A C 1
ATOM 765 O O . ASP A 1 96 ? -3.679 -12.026 -0.421 1.00 65.75 96 ASP A O 1
ATOM 769 N N . PRO A 1 97 ? -4.973 -10.281 -0.999 1.00 53.31 97 PRO A N 1
ATOM 770 C CA . PRO A 1 97 ? -5.408 -9.118 -1.789 1.00 53.31 97 PRO A CA 1
ATOM 771 C C . PRO A 1 97 ? -5.713 -7.828 -1.012 1.00 53.31 97 PRO A C 1
ATOM 773 O O . PRO A 1 97 ? -6.260 -7.848 0.091 1.00 53.31 97 PRO A O 1
ATOM 776 N N . THR A 1 98 ? -5.471 -6.692 -1.680 1.00 54.91 98 THR A N 1
ATOM 777 C CA . THR A 1 98 ? -5.800 -5.337 -1.205 1.00 54.91 98 THR A CA 1
ATOM 778 C C . THR A 1 98 ? -7.062 -4.796 -1.900 1.00 54.91 98 THR A C 1
ATOM 780 O O . THR A 1 98 ? -7.062 -4.591 -3.112 1.00 54.91 98 THR A O 1
ATOM 783 N N . TYR A 1 99 ? -8.116 -4.475 -1.140 1.00 47.62 99 TYR A N 1
ATOM 784 C CA . TYR A 1 99 ? -9.222 -3.602 -1.556 1.00 47.62 99 TYR A CA 1
ATOM 785 C C . TYR A 1 99 ? -9.078 -2.252 -0.838 1.00 47.62 99 TYR A C 1
ATOM 787 O O . TYR A 1 99 ? -9.258 -2.145 0.374 1.00 47.62 99 TYR A O 1
ATOM 795 N N . VAL A 1 100 ? -8.738 -1.192 -1.572 1.00 43.91 100 VAL A N 1
ATOM 796 C CA . VAL A 1 100 ? -8.607 0.156 -0.996 1.00 43.91 100 VAL A CA 1
ATOM 797 C C . VAL A 1 100 ? -10.001 0.734 -0.715 1.00 43.91 100 VAL A C 1
ATOM 799 O O . VAL A 1 100 ? -10.775 0.956 -1.645 1.00 43.91 100 VAL A O 1
ATOM 802 N N . VAL A 1 101 ? -10.319 1.026 0.553 1.00 42.94 101 VAL A N 1
ATOM 803 C CA . VAL A 1 101 ? -11.446 1.899 0.928 1.00 42.94 101 VAL A CA 1
ATOM 804 C C . VAL A 1 101 ? -10.869 3.223 1.408 1.00 42.94 101 VAL A C 1
ATOM 806 O O . VAL A 1 101 ? -10.297 3.310 2.491 1.00 42.94 101 VAL A O 1
ATOM 809 N N . ALA A 1 102 ? -11.004 4.257 0.582 1.00 40.06 102 ALA A N 1
ATOM 810 C CA . ALA A 1 102 ? -10.713 5.623 0.990 1.00 40.06 102 ALA A CA 1
ATOM 811 C C . ALA A 1 102 ? -11.832 6.142 1.907 1.00 40.06 102 ALA A C 1
ATOM 813 O O . ALA A 1 102 ? -13.011 5.864 1.675 1.00 40.06 102 ALA A O 1
ATOM 814 N N . ASP A 1 103 ? -11.459 6.911 2.931 1.00 44.16 103 ASP A N 1
ATOM 815 C CA . ASP A 1 103 ? -12.393 7.659 3.773 1.00 44.16 103 ASP A CA 1
ATOM 816 C C . ASP A 1 103 ? -13.173 8.661 2.909 1.00 44.16 103 ASP A C 1
ATOM 818 O O . ASP A 1 103 ? -12.696 9.746 2.574 1.00 44.16 103 ASP A O 1
ATOM 822 N N . VAL A 1 104 ? -14.384 8.284 2.507 1.00 42.62 104 VAL A N 1
ATOM 823 C CA . VAL A 1 104 ? -15.368 9.223 1.978 1.00 42.62 104 VAL A CA 1
ATOM 824 C C . VAL A 1 104 ? -16.026 9.917 3.146 1.00 42.62 104 VAL A C 1
ATOM 826 O O . VAL A 1 104 ? -17.104 9.513 3.570 1.00 42.62 104 VAL A O 1
ATOM 829 N N . GLY A 1 105 ? -15.351 10.943 3.671 1.00 42.28 105 GLY A N 1
ATOM 830 C CA . GLY A 1 105 ? -15.779 11.728 4.827 1.00 42.28 105 GLY A CA 1
ATOM 831 C C . GLY A 1 105 ? -17.301 11.806 4.955 1.00 42.28 105 GLY A C 1
ATOM 832 O O . GLY A 1 105 ? -17.951 12.559 4.237 1.00 42.28 105 GLY A O 1
ATOM 833 N N . GLY A 1 106 ? -17.857 10.952 5.819 1.00 45.53 106 GLY A N 1
ATOM 834 C CA . GLY A 1 106 ? -19.280 10.871 6.165 1.00 45.53 106 GLY A CA 1
ATOM 835 C C . GLY A 1 106 ? -20.306 10.731 5.029 1.00 45.53 106 GLY A C 1
ATOM 836 O O . GLY A 1 106 ? -21.497 10.773 5.328 1.00 45.53 106 GLY A O 1
ATOM 837 N N . ASN A 1 107 ? -19.910 10.570 3.767 1.00 43.66 107 ASN A N 1
ATOM 838 C CA . ASN A 1 107 ? -20.840 10.448 2.649 1.00 43.66 107 ASN A CA 1
ATOM 839 C C . ASN A 1 107 ? -20.882 8.992 2.194 1.00 43.66 107 ASN A C 1
ATOM 841 O O . ASN A 1 107 ? -19.920 8.480 1.625 1.00 43.66 107 ASN A O 1
ATOM 845 N N . GLU A 1 108 ? -22.019 8.332 2.421 1.00 48.03 108 GLU A N 1
ATOM 846 C CA . GLU A 1 108 ? -22.318 7.044 1.801 1.00 48.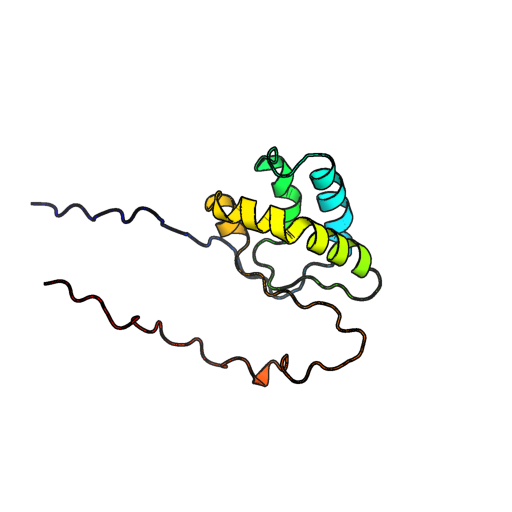03 108 GLU A CA 1
ATOM 847 C C . GLU A 1 108 ? -22.114 7.159 0.282 1.00 48.03 108 GLU A C 1
ATOM 849 O O . GLU A 1 108 ? -22.884 7.835 -0.401 1.00 48.03 108 GLU A O 1
ATOM 854 N N . ILE A 1 109 ? -21.089 6.499 -0.272 1.00 50.47 109 ILE A N 1
ATOM 855 C CA . ILE A 1 109 ? -21.054 6.252 -1.715 1.00 50.47 109 ILE A CA 1
ATOM 856 C C . ILE A 1 109 ? -22.050 5.112 -1.968 1.00 50.47 109 ILE A C 1
ATOM 858 O O . ILE A 1 109 ? -21.785 3.987 -1.534 1.00 50.47 109 ILE A O 1
ATOM 862 N N . PRO A 1 110 ? -23.160 5.332 -2.698 1.00 47.84 110 PRO A N 1
ATOM 863 C CA . PRO A 1 110 ? -24.219 4.327 -2.861 1.00 47.84 110 PRO A CA 1
ATOM 864 C C . PRO A 1 110 ? -23.724 3.007 -3.474 1.00 47.84 110 PRO A C 1
ATOM 866 O O . PRO A 1 110 ? -24.311 1.948 -3.263 1.00 47.84 110 PRO A O 1
ATOM 869 N N . ASN A 1 111 ? -22.617 3.071 -4.217 1.00 47.56 111 ASN A N 1
ATOM 870 C CA . ASN A 1 111 ? -22.070 1.953 -4.977 1.00 47.56 111 ASN A CA 1
ATOM 871 C C . ASN A 1 111 ? -21.148 1.031 -4.161 1.00 47.56 111 ASN A C 1
ATOM 873 O O . ASN A 1 111 ? -20.859 -0.066 -4.626 1.00 47.56 111 ASN A O 1
ATOM 877 N N . PHE A 1 112 ? -20.731 1.417 -2.949 1.00 45.06 112 PHE A N 1
ATOM 878 C CA . PHE A 1 112 ? -19.839 0.620 -2.088 1.00 45.06 112 PHE A CA 1
ATOM 879 C C . PHE A 1 112 ? -20.579 -0.194 -1.012 1.00 45.06 112 PHE A C 1
ATOM 881 O O . PHE A 1 112 ? -19.991 -0.599 -0.010 1.00 45.06 112 PHE A O 1
ATOM 888 N N . ARG A 1 113 ? -21.876 -0.465 -1.200 1.00 47.34 113 ARG A N 1
ATOM 889 C CA . ARG A 1 113 ? -22.601 -1.406 -0.338 1.00 47.34 113 ARG A CA 1
ATOM 890 C C . ARG A 1 113 ? -22.046 -2.818 -0.519 1.00 47.34 113 ARG A C 1
ATOM 892 O O . ARG A 1 113 ? -21.918 -3.284 -1.647 1.00 47.34 113 ARG A O 1
ATOM 899 N N . LEU A 1 114 ? -21.756 -3.507 0.588 1.00 42.97 114 LEU A N 1
ATOM 900 C CA . LEU A 1 114 ? -21.340 -4.921 0.601 1.00 42.97 114 LEU A CA 1
ATOM 901 C C . LEU A 1 114 ? -22.338 -5.825 -0.143 1.00 42.97 114 LEU A C 1
ATOM 903 O O . LEU A 1 114 ? -21.947 -6.817 -0.747 1.00 42.97 114 LEU A O 1
ATOM 907 N N . ASP A 1 115 ? -23.606 -5.425 -0.167 1.00 55.53 115 ASP A N 1
ATOM 908 C CA . ASP A 1 115 ? -24.712 -6.062 -0.885 1.00 55.53 115 ASP A CA 1
ATOM 909 C C . ASP A 1 115 ? -24.522 -6.061 -2.418 1.00 55.53 115 ASP A C 1
ATOM 911 O O . ASP A 1 115 ? -25.144 -6.863 -3.112 1.00 55.53 115 ASP A O 1
ATOM 915 N N . ASN A 1 116 ? -23.666 -5.177 -2.951 1.00 47.56 116 ASN A N 1
ATOM 916 C CA . ASN A 1 116 ? -23.334 -5.096 -4.378 1.00 47.56 116 ASN A CA 1
ATOM 917 C C . ASN A 1 116 ? -22.198 -6.048 -4.782 1.00 47.56 116 ASN A C 1
ATOM 919 O O . ASN A 1 116 ? -21.933 -6.201 -5.976 1.00 47.56 116 ASN A O 1
ATOM 923 N N . TYR A 1 117 ? -21.517 -6.678 -3.820 1.00 39.66 117 TYR A N 1
ATOM 924 C CA . TYR A 1 117 ? -20.551 -7.730 -4.115 1.00 39.66 117 TYR A CA 1
ATOM 925 C C . TYR A 1 117 ? -21.276 -9.075 -4.207 1.00 39.66 117 TYR A C 1
ATOM 927 O O . TYR A 1 117 ? -22.087 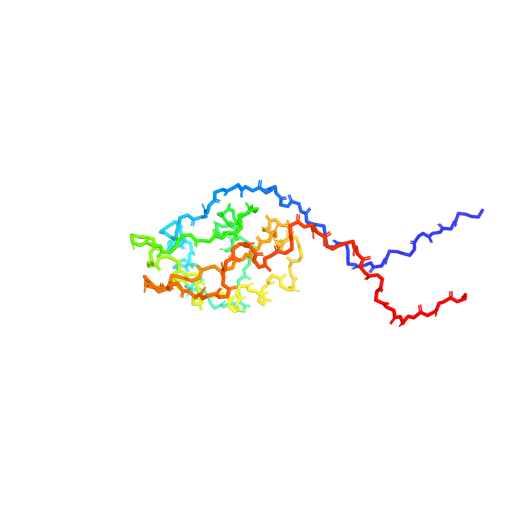-9.401 -3.333 1.00 39.66 117 TYR A O 1
ATOM 935 N N . PRO A 1 118 ? -21.005 -9.884 -5.247 1.00 44.69 118 PRO A N 1
ATOM 936 C CA . PRO A 1 118 ? -21.623 -11.192 -5.365 1.00 44.69 118 PRO A CA 1
ATOM 937 C C . PRO A 1 118 ? -21.244 -12.043 -4.145 1.00 44.69 118 PRO A C 1
ATOM 939 O O . PRO A 1 118 ? -20.077 -12.327 -3.898 1.00 44.69 118 PRO A O 1
ATOM 942 N N . GLN A 1 119 ? -22.261 -12.458 -3.383 1.00 48.91 119 GLN A N 1
ATOM 943 C CA . GLN A 1 119 ? -22.142 -13.302 -2.178 1.00 48.91 119 GLN A CA 1
ATOM 944 C C . GLN A 1 119 ? -21.562 -14.696 -2.477 1.00 48.91 119 GLN A C 1
ATOM 946 O O . GLN A 1 119 ? -21.237 -15.466 -1.576 1.00 48.91 119 GLN A O 1
ATOM 951 N N . THR A 1 120 ? -21.441 -15.027 -3.758 1.00 51.22 120 THR A N 1
ATOM 952 C CA . THR A 1 120 ? -20.813 -16.232 -4.274 1.00 51.22 120 THR A CA 1
ATOM 953 C C . THR A 1 120 ? -19.653 -15.816 -5.161 1.00 51.22 120 THR A C 1
ATOM 955 O O . THR A 1 120 ? -19.866 -15.091 -6.135 1.00 51.22 120 THR A O 1
ATOM 958 N N . LEU A 1 121 ? -18.449 -16.305 -4.852 1.00 44.69 121 LEU A N 1
ATOM 959 C CA . LEU A 1 121 ? -17.318 -16.226 -5.773 1.00 44.69 121 LEU A CA 1
ATOM 960 C C . LEU A 1 121 ? -17.786 -16.757 -7.137 1.00 44.69 121 LEU A C 1
ATOM 962 O O . LEU A 1 121 ? -18.331 -17.869 -7.181 1.00 44.69 121 LEU A O 1
ATOM 966 N N . PRO A 1 122 ? -17.651 -15.991 -8.233 1.00 41.62 122 PRO A N 1
ATOM 967 C CA . PRO A 1 122 ? -17.963 -16.526 -9.544 1.00 41.62 122 PRO A CA 1
ATOM 968 C C . PRO A 1 122 ? -17.084 -17.757 -9.762 1.00 41.62 122 PRO A C 1
ATOM 970 O O . PRO A 1 122 ? -15.872 -17.716 -9.548 1.00 41.62 122 PRO A O 1
ATOM 973 N N . GLN A 1 123 ? -17.712 -18.868 -10.151 1.00 43.38 123 GLN A N 1
ATOM 974 C CA . GLN A 1 123 ? -16.981 -20.021 -10.672 1.00 43.38 123 GLN A CA 1
ATOM 975 C C . GLN A 1 123 ? -16.038 -19.507 -11.769 1.00 43.38 123 GLN A C 1
ATOM 977 O O . GLN A 1 123 ? -16.481 -18.660 -12.559 1.00 43.38 123 GLN A O 1
ATOM 982 N N . PRO A 1 124 ? -14.770 -19.959 -11.813 1.00 37.75 124 PRO A N 1
ATOM 983 C CA . PRO A 1 124 ? -13.806 -19.480 -12.793 1.00 37.75 124 PRO A CA 1
ATOM 984 C C . PRO A 1 124 ? -14.436 -19.605 -14.174 1.00 37.75 124 PRO A C 1
ATOM 986 O O . PRO A 1 124 ? -14.755 -20.695 -14.650 1.00 37.75 124 PRO A O 1
ATOM 989 N N . THR A 1 125 ? -14.729 -18.453 -14.770 1.00 39.88 125 THR A N 1
ATOM 990 C CA . THR A 1 125 ? -15.363 -18.415 -16.076 1.00 39.88 125 THR A CA 1
ATOM 991 C C . THR A 1 125 ? -14.249 -18.726 -17.048 1.00 39.88 125 THR A C 1
ATOM 993 O O . THR A 1 125 ? -13.301 -17.952 -17.160 1.00 39.88 125 THR A O 1
ATOM 996 N N . ALA A 1 126 ? -14.326 -19.881 -17.708 1.00 40.59 126 ALA A N 1
ATOM 997 C CA . ALA A 1 126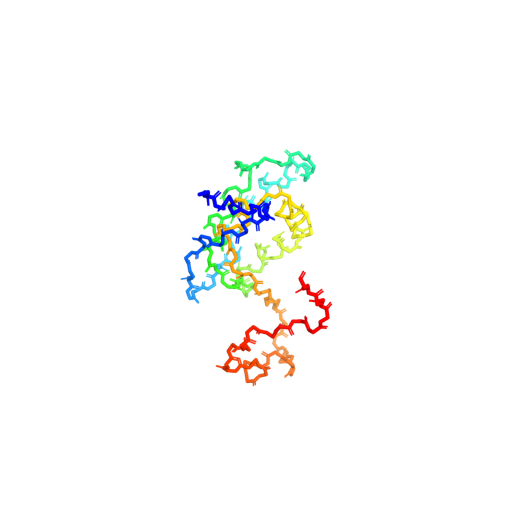 ? -13.477 -20.149 -18.852 1.00 40.59 126 ALA A CA 1
ATOM 998 C C . ALA A 1 126 ? -13.672 -18.981 -19.825 1.00 40.59 126 ALA A C 1
ATOM 1000 O O . ALA A 1 126 ? -14.766 -18.798 -20.366 1.00 40.59 126 ALA A O 1
ATOM 1001 N N . PHE A 1 127 ? -12.646 -18.144 -19.980 1.00 32.59 127 PHE A N 1
ATOM 1002 C CA . PHE A 1 127 ? -12.653 -17.095 -20.984 1.00 32.59 127 PHE A CA 1
ATOM 1003 C C . PHE A 1 127 ? -12.753 -17.795 -22.336 1.00 32.59 127 PHE A C 1
ATOM 1005 O O . PHE A 1 127 ? -11.824 -18.457 -22.796 1.00 32.59 127 PHE A O 1
ATOM 1012 N N . GLY A 1 128 ? -13.950 -17.736 -22.917 1.00 35.97 128 GLY A N 1
ATOM 1013 C CA . GLY A 1 128 ? -14.253 -18.368 -24.184 1.00 35.97 128 GLY A CA 1
ATOM 1014 C C . GLY A 1 128 ? -13.362 -17.788 -25.270 1.00 35.97 128 GLY A C 1
ATOM 1015 O O . GLY A 1 128 ? -13.493 -16.618 -25.619 1.00 35.97 128 GLY A O 1
ATOM 1016 N N . GLY A 1 129 ? -12.487 -18.630 -25.813 1.00 34.53 129 GLY A N 1
ATOM 1017 C CA . GLY A 1 129 ? -11.771 -18.334 -27.045 1.00 34.53 129 GLY A CA 1
ATOM 1018 C C . GLY A 1 129 ? -10.281 -18.625 -27.005 1.00 34.53 129 GLY A C 1
ATOM 1019 O O . GLY A 1 129 ? -9.499 -17.720 -27.234 1.00 34.53 129 GLY A O 1
ATOM 1020 N N . THR A 1 130 ? -9.879 -19.879 -26.816 1.00 33.88 130 THR A N 1
ATOM 1021 C CA . THR A 1 130 ? -8.852 -20.488 -27.679 1.00 33.88 130 THR A CA 1
ATOM 1022 C C . THR A 1 130 ? -9.020 -22.007 -27.647 1.00 33.88 130 THR A C 1
ATOM 1024 O O . THR A 1 130 ? -8.903 -22.650 -26.611 1.00 33.88 130 THR A O 1
ATOM 1027 N N . ASN A 1 131 ? -9.388 -22.567 -28.800 1.00 37.31 131 ASN A N 1
ATOM 1028 C CA . ASN A 1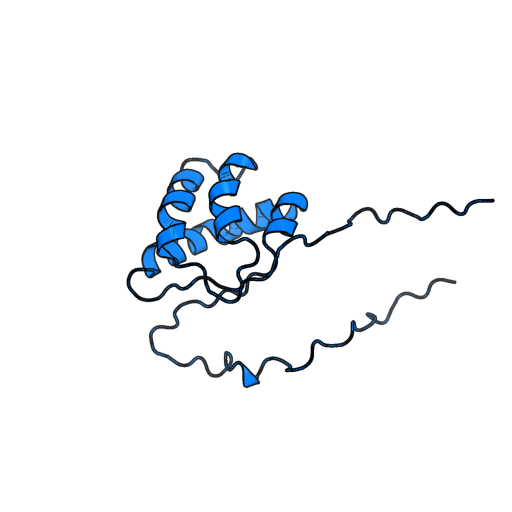 131 ? -9.367 -24.004 -29.047 1.00 37.31 131 ASN A CA 1
ATOM 1029 C C . ASN A 1 131 ? -7.909 -24.457 -29.150 1.00 37.31 131 ASN A C 1
ATOM 1031 O O . ASN A 1 131 ? -7.159 -23.837 -29.904 1.00 37.31 131 ASN A O 1
ATOM 1035 N N . TYR A 1 132 ? -7.554 -25.575 -28.523 1.00 34.94 132 TYR A N 1
ATOM 1036 C CA . TYR A 1 132 ? -6.375 -26.342 -28.915 1.00 34.94 132 TYR A CA 1
ATOM 1037 C C . TYR A 1 132 ? -6.776 -27.809 -29.103 1.00 34.94 132 TYR A C 1
ATOM 1039 O O . TYR A 1 132 ? -7.368 -28.422 -28.214 1.00 34.94 132 TYR A O 1
ATOM 1047 N N . ILE A 1 133 ? -6.537 -28.280 -30.331 1.00 35.56 133 ILE A N 1
ATOM 1048 C CA . ILE A 1 133 ? -6.525 -29.678 -30.782 1.00 35.56 133 ILE A CA 1
ATOM 1049 C C . ILE A 1 133 ? -5.170 -30.262 -30.389 1.00 35.56 133 ILE A C 1
ATOM 1051 O O . ILE A 1 133 ? -4.182 -29.503 -30.524 1.00 35.56 133 ILE A O 1
#

pLDDT: mean 71.68, std 21.93, range [32.59, 96.5]

Sequence (133 aa):
MELEHPDDGIDTFCTAIPKKEPVEGKLLLEPVRNLSRKPSKHWEDDDLMPLVKLLAGRPYIDGRGDNYEGANAFNMISPDFDAYLDKHDHIRGLIDPTYVVADVGGNEIPNFRLDNYPQTLPQPTAFGGTNYI

Foldseek 3Di:
DDDDDPPPPDPLAQPFDADDDAQQLLQQQVLLVQLVVDPLVPDDPVSCVSVLVSQFNHAEYDCPDPNVNSNVSCVVCVVSVVVVCVVPSVSVSRHPDYDYDDCPPPDPPVCPPPVNDPPDDPDPPPPPDDDDD